Protein AF-A0A5J5IPE1-F1 (afdb_monomer)

pLDDT: mean 92.58, std 6.87, range [62.84, 98.44]

Secondary structure (DSSP, 8-state):
--HHHHHHHHHHHHHHHHHHHHHHHHHHHHHHHHHHHHHHHHHHH-GGGHHHHHHHHHHHHHHHHHHHHHHHHHHHHHHHHHH--

Solvent-accessible surface area (backbone atoms only — not comparable to full-atom values): 4209 Å² total; per-residue (Å²): 133,62,71,66,59,55,55,51,51,51,51,52,54,51,51,54,52,32,53,49,35,35,51,51,11,50,48,29,30,52,54,9,51,52,36,30,52,51,16,52,52,49,34,76,76,33,74,89,40,40,65,65,19,53,51,33,36,52,54,10,49,51,30,28,53,51,9,51,53,34,31,56,50,24,53,53,51,52,55,54,52,61,75,77,108

Mean predicted aligned error: 4.8 Å

Radius of gyration: 19.36 Å; Cα contacts (8 Å, |Δi|>4): 73; chains: 1; bounding box: 44×21×54 Å

Organism: NCBI:txid661398

Nearest PDB structures (foldseek):
  6s1k-assembly1_E  TM=5.047E-01  e=1.311E+00  Escherichia coli str. K-12 substr. MG1655star
  1qu7-assembly1_B  TM=5.007E-01  e=1.892E+00  Escherichia coli
  7a0g-assembly1_FFF  TM=4.939E-01  e=2.730E+00  Serratia marcescens
  6grj-assembly1_F  TM=4.542E-01  e=2.730E+00  Aeromonas hydrophila
  3zx6-assembly1_B  TM=4.899E-01  e=9.272E+00  Archaeoglobus fulgidus DSM 4304

Foldseek 3Di:
DDPVVVVVVVLVVLLVVLVVLLVQLVVLLVVLVVLLVVLVVVCVVDVVCPVVSVVSNVSSVVSNVSSVVSNVVSVVSVVVSVVVD

Sequence (85 aa):
MSPDLKAAASRVVARLSIDREKLVGALFIALGSVGVAIAVFVLAMSASAALPALIGLGVGAVLIVHGILRRNAAERADAALRTLE

Structure (mmCIF, N/CA/C/O backbone):
data_AF-A0A5J5IPE1-F1
#
_entry.id   AF-A0A5J5IPE1-F1
#
loop_
_atom_site.group_PDB
_atom_site.id
_atom_site.type_symbol
_atom_site.label_atom_id
_atom_site.label_alt_id
_atom_site.label_comp_id
_atom_site.label_asym_id
_atom_site.label_entity_id
_atom_site.label_seq_id
_atom_site.pdbx_PDB_ins_code
_atom_site.Cartn_x
_atom_site.Cartn_y
_atom_site.Cartn_z
_atom_site.occupancy
_atom_site.B_iso_or_equiv
_atom_site.auth_seq_id
_atom_site.auth_comp_id
_atom_site.auth_asym_id
_atom_site.auth_atom_id
_atom_site.pdbx_PDB_model_num
ATOM 1 N N . MET A 1 1 ? -21.986 11.962 30.633 1.00 62.84 1 MET A N 1
ATOM 2 C CA . MET A 1 1 ? -21.782 11.266 29.341 1.00 62.84 1 MET A CA 1
ATOM 3 C C . MET A 1 1 ? -21.730 9.776 29.635 1.00 62.84 1 MET A C 1
ATOM 5 O O . MET A 1 1 ? -20.862 9.387 30.411 1.00 62.84 1 MET A O 1
ATOM 9 N N . SER A 1 2 ? -22.698 8.987 29.151 1.00 72.06 2 SER A N 1
ATOM 10 C CA . SER A 1 2 ? -22.806 7.569 29.527 1.00 72.06 2 SER A CA 1
ATOM 11 C C . SER A 1 2 ? -21.592 6.767 29.022 1.00 72.06 2 SER A C 1
ATOM 13 O O . SER A 1 2 ? -21.026 7.117 27.978 1.00 72.06 2 SER A O 1
ATOM 15 N N . PRO A 1 3 ? -21.158 5.721 29.749 1.00 75.25 3 PRO A N 1
ATOM 16 C CA . PRO A 1 3 ? -20.072 4.832 29.323 1.00 75.25 3 PRO A CA 1
ATOM 17 C C . PRO A 1 3 ? -20.296 4.249 27.920 1.00 75.25 3 PRO A C 1
ATOM 19 O O . PRO A 1 3 ? -19.362 4.195 27.120 1.00 75.25 3 PRO A O 1
ATOM 22 N N . ASP A 1 4 ? -21.547 3.933 27.583 1.00 77.31 4 ASP A N 1
ATOM 23 C CA . ASP A 1 4 ? -21.930 3.363 26.288 1.00 77.31 4 ASP A CA 1
ATOM 24 C C . ASP A 1 4 ? -21.688 4.325 25.124 1.00 77.31 4 ASP A C 1
ATOM 26 O O . ASP A 1 4 ? -21.220 3.916 24.060 1.00 77.31 4 ASP A O 1
ATOM 30 N N . LEU A 1 5 ? -21.919 5.627 25.335 1.00 78.94 5 LEU A N 1
ATOM 31 C CA . LEU A 1 5 ? -21.667 6.643 24.313 1.00 78.94 5 LEU A CA 1
ATOM 32 C C . LEU A 1 5 ? -20.166 6.769 24.008 1.00 78.94 5 LEU A C 1
ATOM 34 O O . LEU A 1 5 ? -19.771 6.947 22.856 1.00 78.94 5 LEU A O 1
ATOM 38 N N . LYS A 1 6 ? -19.317 6.651 25.039 1.00 79.12 6 LYS A N 1
ATOM 39 C CA . LYS A 1 6 ? -17.853 6.668 24.887 1.00 79.12 6 LYS A CA 1
ATOM 40 C C . LYS A 1 6 ? -17.353 5.418 24.165 1.00 79.12 6 LYS A C 1
ATOM 42 O O . LYS A 1 6 ? -16.501 5.527 23.285 1.00 79.12 6 LYS A O 1
ATOM 47 N N . ALA A 1 7 ? -17.904 4.251 24.494 1.00 81.75 7 ALA A N 1
ATOM 48 C CA . ALA A 1 7 ? -17.570 2.995 23.829 1.00 81.75 7 ALA A CA 1
ATOM 49 C C . ALA A 1 7 ? -18.003 2.989 22.351 1.00 81.75 7 ALA A C 1
ATOM 51 O O . ALA A 1 7 ? -17.255 2.532 21.487 1.00 81.75 7 ALA A O 1
ATOM 52 N N . ALA A 1 8 ? -19.180 3.538 22.036 1.00 84.25 8 ALA A N 1
ATOM 53 C CA . ALA A 1 8 ? -19.651 3.693 20.661 1.00 84.25 8 ALA A CA 1
ATOM 54 C C . ALA A 1 8 ? -18.752 4.640 19.847 1.00 84.25 8 ALA A C 1
ATOM 56 O O . ALA A 1 8 ? -18.314 4.282 18.755 1.00 84.25 8 ALA A O 1
ATOM 57 N N . ALA A 1 9 ? -18.402 5.808 20.399 1.00 83.94 9 ALA A N 1
ATOM 58 C CA . ALA A 1 9 ? -17.501 6.754 19.739 1.00 83.94 9 ALA A CA 1
ATOM 59 C C . ALA A 1 9 ? -16.109 6.148 19.478 1.00 83.94 9 ALA A C 1
ATOM 61 O O . ALA A 1 9 ? -15.565 6.298 18.385 1.00 83.94 9 ALA A O 1
ATOM 62 N N . SER A 1 10 ? -15.561 5.409 20.450 1.00 88.06 10 SER A N 1
ATOM 63 C CA . SER A 1 10 ? -14.275 4.713 20.307 1.00 88.06 10 SER A CA 1
ATOM 64 C C . SER A 1 10 ? -14.285 3.698 19.155 1.00 88.06 10 SER A C 1
ATOM 66 O O . SER A 1 10 ? -13.365 3.676 18.336 1.00 88.06 10 SER A O 1
ATOM 68 N N . ARG A 1 11 ? -15.364 2.914 19.017 1.00 88.31 11 ARG A N 1
ATOM 69 C CA . ARG A 1 11 ? -15.522 1.951 17.913 1.00 88.31 11 ARG A CA 1
ATOM 70 C C . ARG A 1 11 ? -15.600 2.625 16.544 1.00 88.31 11 ARG A C 1
ATOM 72 O O . ARG A 1 11 ? -14.974 2.151 15.599 1.00 88.31 11 ARG A O 1
ATOM 79 N N . VAL A 1 12 ? -16.309 3.751 16.433 1.00 91.00 12 VAL A N 1
ATOM 80 C CA . VAL A 1 12 ? -16.378 4.524 15.179 1.00 91.00 12 VAL A CA 1
ATOM 81 C C . VAL A 1 12 ? -14.994 5.032 14.773 1.00 91.00 12 VAL A C 1
ATOM 83 O O . VAL A 1 12 ? -14.593 4.867 13.622 1.00 91.00 12 VAL A O 1
ATOM 86 N N . VAL A 1 13 ? -14.232 5.594 15.715 1.00 92.50 13 VAL A N 1
ATOM 87 C CA . VAL A 1 13 ? -12.861 6.060 15.447 1.00 92.50 13 VAL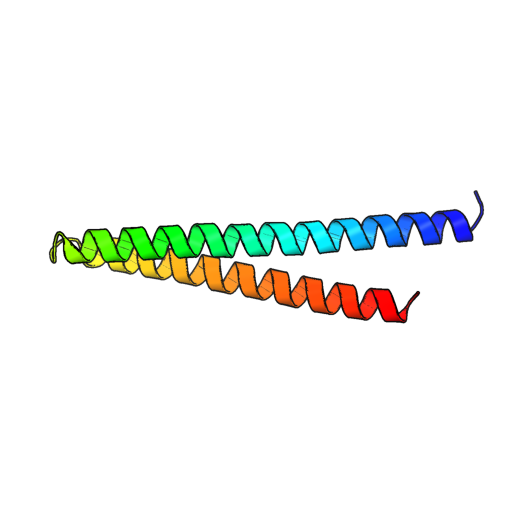 A CA 1
ATOM 88 C C . VAL A 1 13 ? -11.953 4.899 15.031 1.00 92.50 13 VAL A C 1
ATOM 90 O O . VAL A 1 13 ? -11.179 5.042 14.084 1.00 92.50 13 VAL A O 1
ATOM 93 N N . ALA A 1 14 ? -12.074 3.737 15.679 1.00 91.81 14 ALA A N 1
ATOM 94 C CA . ALA A 1 14 ? -11.311 2.547 15.313 1.00 91.81 14 ALA A CA 1
ATOM 95 C C . ALA A 1 14 ? -11.611 2.086 13.875 1.00 91.81 14 ALA A C 1
ATOM 97 O O . ALA A 1 14 ? -10.677 1.855 13.107 1.00 91.81 14 ALA A O 1
ATOM 98 N N . ARG A 1 15 ? -12.891 2.033 13.479 1.00 93.31 15 ARG A N 1
ATOM 99 C CA . ARG A 1 15 ? -13.314 1.687 12.107 1.00 93.31 15 ARG A CA 1
ATOM 100 C C . ARG A 1 15 ? -12.769 2.671 11.071 1.00 93.31 15 ARG A C 1
ATOM 102 O O . ARG A 1 15 ? -12.160 2.251 10.094 1.00 93.31 15 ARG A O 1
ATOM 109 N N . LEU A 1 16 ? -12.894 3.976 11.321 1.00 95.62 16 LEU A N 1
ATOM 110 C CA . LEU A 1 16 ? -12.359 5.005 10.421 1.00 95.62 16 LEU A CA 1
ATOM 111 C C . LEU A 1 16 ? -10.832 4.919 10.277 1.00 95.62 16 LEU A C 1
ATOM 113 O O . LEU A 1 16 ? -10.298 5.112 9.185 1.00 95.62 16 LEU A O 1
ATOM 117 N N . SER A 1 17 ? -10.121 4.608 11.364 1.00 95.38 17 SER A N 1
ATOM 118 C CA . SER A 1 17 ? -8.672 4.386 11.331 1.00 95.38 17 SER A CA 1
ATOM 119 C C . SER A 1 17 ? -8.308 3.180 10.458 1.00 95.38 17 SER A C 1
ATOM 121 O O . SER A 1 17 ? -7.411 3.265 9.620 1.00 95.38 17 SER A O 1
ATOM 123 N N . ILE A 1 18 ? -9.050 2.078 10.590 1.00 96.06 18 ILE A N 1
ATOM 124 C CA . ILE A 1 18 ? -8.883 0.872 9.772 1.00 96.06 18 ILE A CA 1
ATOM 125 C C . ILE A 1 18 ? -9.129 1.174 8.289 1.00 96.06 18 ILE A C 1
ATOM 127 O O . ILE A 1 18 ? -8.310 0.806 7.446 1.00 96.06 18 ILE A O 1
ATOM 131 N N . ASP A 1 19 ? -10.218 1.867 7.958 1.00 96.81 19 ASP A N 1
ATOM 132 C CA . ASP A 1 19 ? -10.550 2.209 6.572 1.00 96.81 19 ASP A CA 1
ATOM 133 C C . ASP A 1 19 ? -9.509 3.146 5.952 1.00 96.81 19 ASP A C 1
ATOM 135 O O . ASP A 1 19 ? -9.110 2.962 4.798 1.00 96.81 19 ASP A O 1
ATOM 139 N N . ARG A 1 20 ? -8.978 4.090 6.739 1.00 97.19 20 ARG A N 1
ATOM 140 C CA . ARG A 1 20 ? -7.832 4.912 6.336 1.00 97.19 20 ARG A CA 1
ATOM 141 C C . ARG A 1 20 ? -6.622 4.043 6.009 1.00 97.19 20 ARG A C 1
ATOM 143 O O . ARG A 1 20 ? -6.004 4.242 4.968 1.00 97.19 20 ARG A O 1
ATOM 150 N N . GLU A 1 21 ? -6.270 3.086 6.860 1.00 96.06 21 GLU A N 1
ATOM 151 C CA . GLU A 1 21 ? -5.127 2.201 6.613 1.00 96.06 21 GLU A CA 1
ATOM 152 C C . GLU A 1 21 ? -5.325 1.320 5.370 1.00 96.06 21 GLU A C 1
ATOM 154 O O . GLU A 1 21 ? -4.386 1.156 4.585 1.00 96.06 21 GLU A O 1
ATOM 159 N N . LYS A 1 22 ? -6.550 0.833 5.117 1.00 95.69 22 LYS A N 1
ATOM 160 C CA . LYS A 1 22 ? -6.902 0.121 3.875 1.00 95.69 22 LYS A CA 1
ATOM 161 C C . LYS A 1 22 ? -6.710 1.014 2.645 1.00 95.69 22 LYS A C 1
ATOM 163 O O . LYS A 1 22 ? -6.084 0.582 1.675 1.00 95.69 22 LYS A O 1
ATOM 168 N N . LEU A 1 23 ? -7.212 2.252 2.689 1.00 97.75 23 LEU A N 1
ATOM 169 C CA . LEU A 1 23 ? -7.111 3.211 1.586 1.00 97.75 23 LEU A CA 1
ATOM 170 C C . LEU A 1 23 ? -5.658 3.592 1.303 1.00 97.75 23 LEU A C 1
ATOM 172 O O . LEU A 1 23 ? -5.224 3.583 0.152 1.00 97.75 23 LEU A O 1
ATOM 176 N N . VAL A 1 24 ? -4.887 3.888 2.350 1.00 97.88 24 VAL A N 1
ATOM 177 C CA . VAL A 1 24 ? -3.472 4.218 2.196 1.00 97.88 24 VAL A CA 1
ATOM 178 C C . VAL A 1 24 ? -2.713 3.007 1.657 1.00 97.88 24 VAL A C 1
ATOM 180 O O . VAL A 1 24 ? -1.941 3.149 0.715 1.00 97.88 24 VAL A O 1
ATOM 183 N N . GLY A 1 25 ? -2.976 1.799 2.158 1.00 97.56 25 GLY A N 1
ATOM 184 C CA . GLY A 1 25 ? -2.381 0.587 1.600 1.00 97.56 25 GLY A CA 1
ATOM 185 C C . GLY A 1 25 ? -2.696 0.393 0.109 1.00 97.56 25 GLY A C 1
ATOM 186 O O . GLY A 1 25 ? -1.799 0.085 -0.673 1.00 97.56 25 GLY A O 1
ATOM 187 N N . ALA A 1 26 ?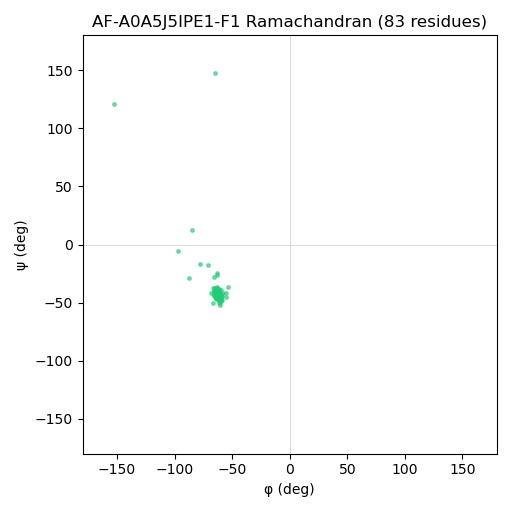 -3.936 0.650 -0.316 1.00 98.12 26 ALA A N 1
ATOM 188 C CA . ALA A 1 26 ? -4.318 0.618 -1.729 1.00 98.12 26 ALA A CA 1
ATOM 189 C C . ALA A 1 26 ? -3.590 1.683 -2.570 1.00 98.12 26 ALA A C 1
ATOM 191 O O . ALA A 1 26 ? -3.140 1.377 -3.673 1.00 98.12 26 ALA A O 1
ATOM 192 N N . LEU A 1 27 ? -3.415 2.897 -2.039 1.00 98.38 27 LEU A N 1
ATOM 193 C CA . LEU A 1 27 ? -2.651 3.962 -2.694 1.00 98.38 27 LEU A CA 1
ATOM 194 C C . LEU A 1 27 ? -1.193 3.548 -2.932 1.00 98.38 27 LEU A C 1
ATOM 196 O O . LEU A 1 27 ? -0.680 3.723 -4.033 1.00 98.38 27 LEU A O 1
ATOM 200 N N . PHE A 1 28 ? -0.536 2.968 -1.926 1.00 98.19 28 PHE A N 1
ATOM 201 C CA . PHE A 1 28 ? 0.842 2.485 -2.049 1.00 98.19 28 PHE A CA 1
ATOM 202 C C . PHE A 1 28 ? 0.980 1.391 -3.114 1.00 98.19 28 PHE A C 1
ATOM 204 O O . PHE A 1 28 ? 1.920 1.429 -3.906 1.00 98.19 28 PHE A O 1
ATOM 211 N N . ILE A 1 29 ? 0.018 0.465 -3.185 1.00 98.31 29 ILE A N 1
ATOM 212 C CA . ILE A 1 29 ? -0.021 -0.555 -4.241 1.00 98.31 29 ILE A CA 1
ATOM 213 C C . ILE A 1 29 ? -0.156 0.107 -5.612 1.00 98.31 29 ILE A C 1
ATOM 215 O O . ILE A 1 29 ? 0.651 -0.171 -6.491 1.00 98.31 29 ILE A O 1
ATOM 219 N N . ALA A 1 30 ? -1.120 1.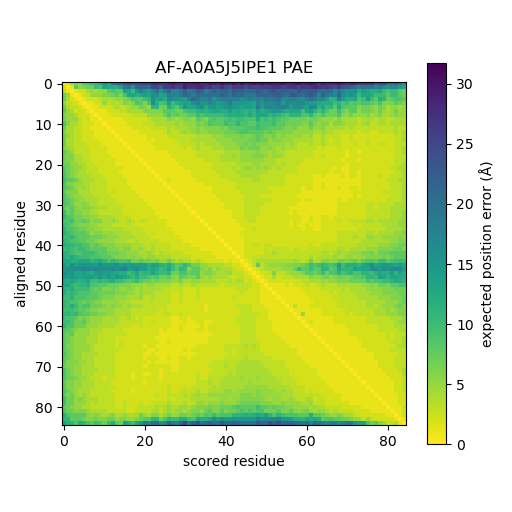014 -5.787 1.00 98.12 30 ALA A N 1
ATOM 220 C CA . ALA A 1 30 ? -1.346 1.683 -7.066 1.00 98.12 30 ALA A CA 1
ATOM 221 C C . ALA A 1 30 ? -0.113 2.478 -7.531 1.00 98.12 30 ALA A C 1
ATOM 22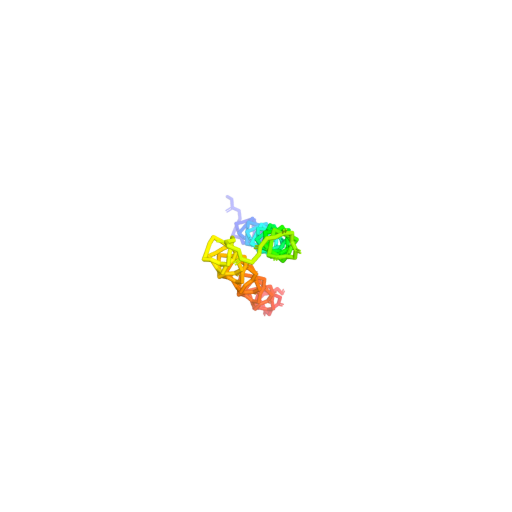3 O O . ALA A 1 30 ? 0.335 2.312 -8.665 1.00 98.12 30 ALA A O 1
ATOM 224 N N . LEU A 1 31 ? 0.477 3.288 -6.646 1.00 98.06 31 LEU A N 1
ATOM 225 C CA . LEU A 1 31 ? 1.690 4.055 -6.945 1.00 98.06 31 LEU A CA 1
ATOM 226 C C . LEU A 1 31 ? 2.873 3.142 -7.271 1.00 98.06 31 LEU A C 1
ATOM 228 O O . LEU A 1 31 ? 3.596 3.391 -8.234 1.00 98.06 31 LEU A O 1
ATOM 232 N N . GLY A 1 32 ? 3.053 2.068 -6.500 1.00 98.00 32 GLY A N 1
ATOM 233 C CA . GLY A 1 32 ? 4.106 1.096 -6.751 1.00 98.00 32 GLY A CA 1
ATOM 234 C C . GLY A 1 32 ? 3.936 0.380 -8.091 1.00 98.00 32 GLY A C 1
ATOM 235 O O . GLY A 1 32 ? 4.900 0.273 -8.844 1.00 98.00 32 GLY A O 1
ATOM 236 N N . SER A 1 33 ? 2.713 -0.024 -8.449 1.00 97.69 33 SER A N 1
ATOM 237 C CA . SER A 1 33 ? 2.406 -0.630 -9.750 1.00 97.69 33 SER A CA 1
ATOM 238 C C . SER A 1 33 ? 2.671 0.323 -10.918 1.00 97.69 33 SER A C 1
ATOM 240 O O . SER A 1 33 ? 3.275 -0.088 -11.907 1.00 97.69 33 SER A O 1
ATOM 242 N N . VAL A 1 34 ? 2.280 1.597 -10.800 1.00 97.69 34 VAL A N 1
ATOM 243 C CA . VAL A 1 34 ? 2.584 2.623 -11.813 1.00 97.69 34 VAL A CA 1
ATOM 244 C C . VAL A 1 34 ? 4.096 2.825 -11.944 1.00 97.69 34 VAL A C 1
ATOM 246 O O . VAL A 1 34 ? 4.616 2.849 -13.058 1.00 97.69 34 VAL A O 1
ATOM 249 N N . GLY A 1 35 ? 4.821 2.900 -10.824 1.00 95.56 35 GLY A N 1
ATOM 250 C CA . GLY A 1 35 ? 6.281 3.023 -10.820 1.00 95.56 35 GLY A CA 1
ATOM 251 C C . GLY A 1 35 ? 6.982 1.844 -11.501 1.00 95.56 35 GLY A C 1
ATOM 252 O O . GLY A 1 35 ? 7.858 2.054 -12.340 1.00 95.56 35 GLY A O 1
ATOM 253 N N . VAL A 1 36 ? 6.553 0.610 -11.209 1.00 97.06 36 VAL A N 1
ATOM 254 C CA . VAL A 1 36 ? 7.051 -0.602 -11.881 1.00 97.06 36 VAL A CA 1
ATOM 255 C C . VAL A 1 36 ? 6.789 -0.536 -13.385 1.00 97.06 36 VAL A C 1
ATOM 257 O O . VAL A 1 36 ? 7.702 -0.788 -14.168 1.00 97.06 36 VAL A O 1
ATOM 260 N N . ALA A 1 37 ? 5.580 -0.155 -13.806 1.00 96.19 37 ALA A N 1
ATOM 261 C CA . ALA A 1 37 ? 5.233 -0.058 -15.222 1.00 96.19 37 ALA A CA 1
ATOM 262 C C . ALA A 1 37 ? 6.123 0.949 -15.971 1.00 96.19 37 ALA A C 1
ATOM 264 O O . ALA A 1 37 ? 6.639 0.637 -17.044 1.00 96.19 37 ALA A O 1
ATOM 265 N N . ILE A 1 38 ? 6.362 2.125 -15.380 1.00 94.81 38 ILE A N 1
ATOM 266 C CA . ILE A 1 38 ? 7.263 3.141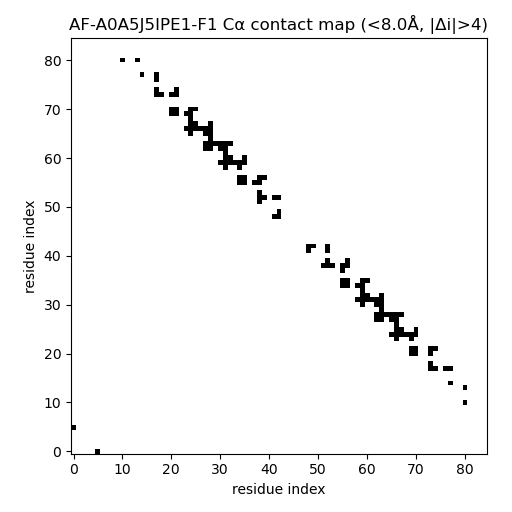 -15.944 1.00 94.81 38 ILE A CA 1
ATOM 267 C C . ILE A 1 38 ? 8.691 2.595 -16.050 1.00 94.81 38 ILE A C 1
ATOM 269 O O . ILE A 1 38 ? 9.334 2.757 -17.084 1.00 94.81 38 ILE A O 1
ATOM 273 N N . ALA A 1 39 ? 9.186 1.922 -15.011 1.00 93.75 39 ALA A N 1
ATOM 274 C CA . ALA A 1 39 ? 10.535 1.370 -15.008 1.00 93.75 39 ALA A CA 1
ATOM 275 C C . ALA A 1 39 ? 10.736 0.307 -16.102 1.00 93.75 39 ALA A C 1
ATOM 277 O O . ALA A 1 39 ? 11.736 0.342 -16.821 1.00 93.75 39 ALA A O 1
ATOM 278 N N . VAL A 1 40 ? 9.762 -0.593 -16.278 1.00 94.38 40 VAL A N 1
ATOM 279 C CA . VAL A 1 40 ? 9.766 -1.587 -17.365 1.00 94.38 40 VAL A CA 1
ATOM 280 C C . VAL A 1 40 ? 9.738 -0.902 -18.731 1.00 94.38 40 VAL A C 1
ATOM 282 O O . VAL A 1 40 ? 10.502 -1.280 -19.617 1.00 94.38 40 VAL A O 1
ATOM 285 N N . PHE A 1 41 ? 8.903 0.126 -18.901 1.00 93.75 41 PHE A N 1
ATOM 286 C CA . PHE A 1 41 ? 8.817 0.878 -20.152 1.00 93.75 41 PHE A CA 1
ATOM 287 C C . PHE A 1 41 ? 10.146 1.554 -20.516 1.00 93.75 41 PHE A C 1
ATOM 289 O O . PHE A 1 41 ? 10.617 1.437 -21.646 1.00 93.75 41 PHE A O 1
ATOM 296 N N . VAL A 1 42 ? 10.795 2.211 -19.551 1.00 91.12 42 VAL A N 1
ATOM 297 C CA . VAL A 1 42 ? 12.108 2.845 -19.748 1.00 91.12 42 VAL A CA 1
ATOM 298 C C . VAL A 1 42 ? 13.168 1.812 -20.134 1.00 91.12 42 VAL A C 1
ATOM 300 O O . VAL A 1 42 ? 13.931 2.045 -21.073 1.00 91.12 42 VAL A O 1
ATOM 303 N N . LEU A 1 43 ? 13.191 0.658 -19.460 1.00 92.38 43 LEU A N 1
ATOM 304 C CA . LEU A 1 43 ? 14.128 -0.424 -19.768 1.00 92.38 43 LEU A CA 1
ATOM 305 C C . LEU A 1 43 ? 13.936 -0.966 -21.190 1.00 92.38 43 LEU A C 1
ATOM 307 O O . LEU A 1 43 ? 14.916 -1.244 -21.877 1.00 92.38 43 LEU A O 1
ATOM 311 N N . ALA A 1 44 ? 12.685 -1.082 -21.640 1.00 91.25 44 ALA A N 1
ATOM 312 C CA . ALA A 1 44 ? 12.361 -1.523 -22.993 1.00 91.25 44 ALA A CA 1
ATOM 313 C C . ALA A 1 44 ? 12.829 -0.531 -24.072 1.00 91.25 44 ALA A C 1
ATOM 315 O O . ALA A 1 44 ? 13.111 -0.940 -25.196 1.00 91.25 44 ALA A O 1
ATOM 316 N N . MET A 1 45 ? 12.924 0.761 -23.742 1.00 94.06 45 MET A N 1
ATOM 317 C CA . MET A 1 45 ? 13.349 1.806 -24.679 1.00 94.06 45 MET A CA 1
ATOM 318 C C . MET A 1 45 ? 14.859 2.005 -24.738 1.00 94.06 45 MET A C 1
ATOM 320 O O . MET A 1 45 ? 15.377 2.403 -25.779 1.00 94.06 45 MET A O 1
ATOM 324 N N . SER A 1 46 ? 15.582 1.730 -23.652 1.00 91.38 46 SER A N 1
ATOM 325 C CA . SER A 1 46 ? 17.037 1.821 -23.657 1.00 91.38 46 SER A CA 1
ATOM 326 C C . SER A 1 46 ? 17.683 0.894 -22.636 1.00 91.38 46 SER A C 1
ATOM 328 O O . SER A 1 46 ? 17.529 1.066 -21.426 1.00 91.38 46 SER A O 1
ATOM 330 N N . ALA A 1 47 ? 18.530 -0.015 -23.122 1.00 83.31 47 ALA A N 1
ATOM 331 C CA . ALA A 1 47 ? 19.349 -0.871 -22.268 1.00 83.31 47 ALA A CA 1
ATOM 332 C C . ALA A 1 47 ? 20.352 -0.073 -21.411 1.00 83.31 47 ALA A C 1
ATOM 334 O O . ALA A 1 47 ? 20.715 -0.515 -20.323 1.00 83.31 47 ALA A O 1
ATOM 335 N N . SER A 1 48 ? 20.772 1.126 -21.841 1.00 91.25 48 SER A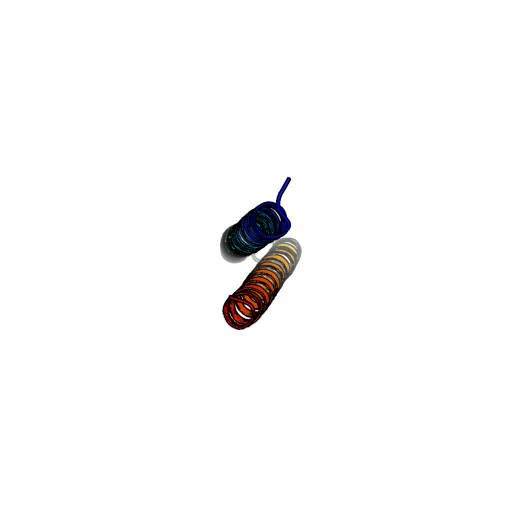 N 1
ATOM 336 C CA . SER A 1 48 ? 21.653 1.982 -21.030 1.00 91.25 48 SER A CA 1
ATOM 337 C C . SER A 1 48 ? 20.941 2.591 -19.817 1.00 91.25 48 SER A C 1
ATOM 339 O O . SER A 1 48 ? 21.596 2.991 -18.857 1.00 91.25 48 SER A O 1
ATOM 341 N N . ALA A 1 49 ? 19.603 2.596 -19.809 1.00 88.94 49 ALA A N 1
ATOM 342 C CA . ALA A 1 49 ? 18.790 3.023 -18.674 1.00 88.94 49 ALA A CA 1
ATOM 343 C C . ALA A 1 49 ? 18.549 1.898 -17.646 1.00 88.94 49 ALA A C 1
ATOM 345 O O . ALA A 1 49 ? 17.724 2.060 -16.744 1.00 88.94 49 ALA A O 1
ATOM 346 N N . ALA A 1 50 ? 19.273 0.774 -17.743 1.00 90.12 50 ALA A N 1
ATOM 347 C CA . ALA A 1 50 ? 19.091 -0.382 -16.869 1.00 90.12 50 ALA A CA 1
ATOM 348 C C . ALA A 1 50 ? 19.210 -0.049 -15.378 1.00 90.12 50 ALA A C 1
ATOM 350 O O . ALA A 1 50 ? 18.356 -0.458 -14.598 1.00 90.12 50 ALA A O 1
ATOM 351 N N . LEU A 1 51 ? 20.220 0.725 -14.969 1.00 92.12 51 LEU A N 1
ATOM 352 C CA . LEU A 1 51 ? 20.410 1.047 -13.554 1.00 92.12 51 LEU A CA 1
ATOM 353 C C . LEU A 1 51 ? 19.267 1.927 -12.993 1.00 92.12 51 LEU A C 1
ATOM 355 O O . LEU A 1 51 ? 18.669 1.526 -11.993 1.00 92.12 51 LEU A O 1
ATOM 359 N N . PRO A 1 52 ? 18.875 3.054 -13.629 1.00 90.56 52 PRO A N 1
ATOM 360 C CA . PRO A 1 52 ? 17.675 3.798 -13.235 1.00 90.56 52 PRO A CA 1
ATOM 361 C C . PRO A 1 52 ? 16.391 2.956 -13.220 1.00 90.56 52 PRO A C 1
ATOM 363 O O . PRO A 1 52 ? 15.593 3.071 -12.290 1.00 90.56 52 PRO A O 1
ATOM 366 N N . ALA A 1 53 ? 16.196 2.085 -14.215 1.00 92.56 53 ALA A N 1
ATOM 367 C CA . ALA A 1 53 ? 15.025 1.215 -14.282 1.00 92.56 53 ALA A CA 1
ATOM 368 C C . ALA A 1 53 ? 14.998 0.192 -13.135 1.00 92.56 53 ALA A C 1
ATOM 370 O O . ALA A 1 53 ? 13.959 -0.002 -12.512 1.00 92.56 53 ALA A O 1
ATOM 371 N N . LEU A 1 54 ? 16.136 -0.415 -12.789 1.00 92.69 54 LEU A N 1
ATOM 372 C CA . LEU A 1 54 ? 16.238 -1.332 -11.649 1.00 92.69 54 LEU A CA 1
ATOM 373 C C . LEU A 1 54 ? 15.932 -0.633 -10.319 1.00 92.69 54 LEU A C 1
ATOM 375 O O . LEU A 1 54 ? 15.247 -1.206 -9.473 1.00 92.69 54 LEU A O 1
ATOM 379 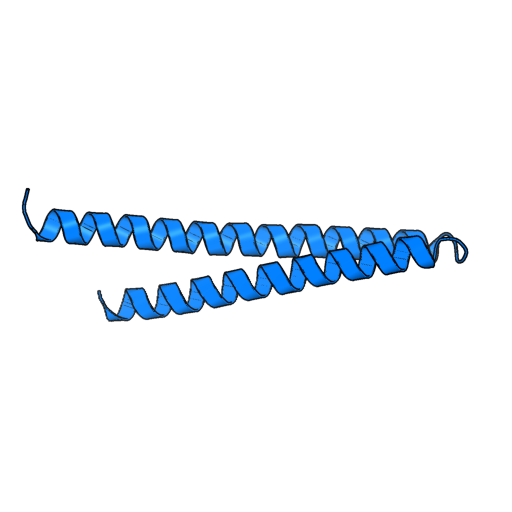N N . ILE A 1 55 ? 16.373 0.618 -10.149 1.00 93.44 55 ILE A N 1
ATOM 380 C CA . ILE A 1 55 ? 16.010 1.430 -8.978 1.00 93.44 55 ILE A CA 1
ATOM 381 C C . ILE A 1 55 ? 14.495 1.666 -8.952 1.00 93.44 55 ILE A C 1
ATOM 383 O O . ILE A 1 55 ? 13.862 1.448 -7.920 1.00 93.44 55 ILE A O 1
ATOM 387 N N . GLY A 1 56 ? 13.898 2.052 -10.084 1.00 93.44 56 GLY A N 1
ATOM 388 C CA . GLY A 1 56 ? 12.451 2.253 -10.201 1.00 93.44 56 GLY A CA 1
ATOM 389 C C . GLY A 1 56 ? 11.644 0.988 -9.890 1.00 93.44 56 GLY A C 1
ATOM 390 O O . GLY A 1 56 ? 10.672 1.049 -9.138 1.00 93.44 56 GLY A O 1
ATOM 391 N N . LEU A 1 57 ? 12.088 -0.169 -10.392 1.00 95.06 57 LEU A N 1
ATOM 392 C CA . LEU A 1 57 ? 11.516 -1.480 -10.078 1.00 95.06 57 LEU A CA 1
ATOM 393 C C . LEU A 1 57 ? 11.596 -1.785 -8.580 1.00 95.06 57 LEU A C 1
ATOM 395 O O . LEU A 1 57 ? 10.596 -2.182 -7.985 1.00 95.06 57 LEU A O 1
ATOM 399 N N . GLY A 1 58 ? 12.762 -1.568 -7.966 1.00 95.44 58 GLY A N 1
ATOM 400 C CA . GLY A 1 58 ? 12.970 -1.784 -6.536 1.00 95.44 58 GLY A CA 1
ATOM 401 C C . GLY A 1 58 ? 12.058 -0.907 -5.679 1.00 95.44 58 GLY A C 1
ATOM 402 O O . GLY A 1 58 ? 11.348 -1.415 -4.812 1.00 95.44 58 GLY A O 1
ATOM 403 N N . VAL A 1 59 ? 12.010 0.399 -5.956 1.00 96.69 59 VAL A N 1
ATOM 404 C CA . VAL A 1 59 ? 11.132 1.341 -5.243 1.00 96.69 59 VAL A CA 1
ATOM 405 C C . VAL A 1 59 ? 9.665 0.953 -5.423 1.00 96.69 59 VAL A C 1
ATOM 407 O O . VAL A 1 59 ? 8.929 0.871 -4.441 1.00 96.69 59 VAL A O 1
ATOM 410 N N . GLY A 1 60 ? 9.239 0.656 -6.652 1.00 97.12 60 GLY A N 1
ATOM 411 C CA . GLY A 1 60 ? 7.869 0.240 -6.934 1.00 97.12 60 GLY A CA 1
ATOM 412 C C . GLY A 1 60 ? 7.477 -1.048 -6.201 1.00 97.12 60 GLY A C 1
ATOM 413 O O . GLY A 1 60 ? 6.412 -1.106 -5.587 1.00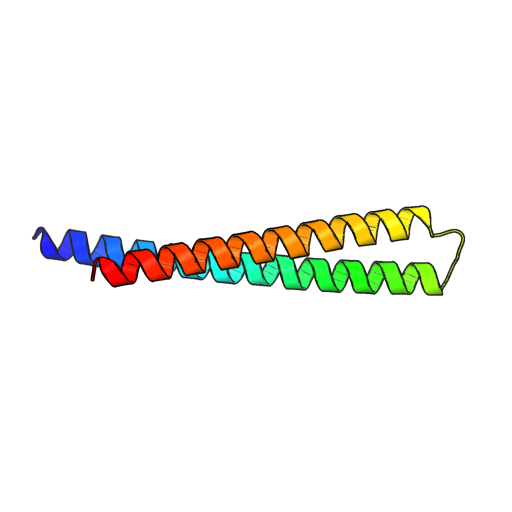 97.12 60 GLY A O 1
ATOM 414 N N . ALA A 1 61 ? 8.365 -2.045 -6.169 1.00 97.50 61 ALA A N 1
ATOM 415 C CA . ALA A 1 61 ? 8.159 -3.278 -5.416 1.00 97.50 61 ALA A CA 1
ATOM 416 C C . ALA A 1 61 ? 8.035 -3.021 -3.905 1.00 97.50 61 ALA A C 1
ATOM 418 O O . ALA A 1 61 ? 7.125 -3.556 -3.269 1.00 97.50 61 ALA A O 1
ATOM 419 N N . VAL A 1 62 ? 8.887 -2.163 -3.330 1.00 98.31 62 VAL A N 1
ATOM 420 C CA . VAL A 1 62 ? 8.795 -1.782 -1.910 1.00 98.31 62 VAL A CA 1
ATOM 421 C C . VAL A 1 62 ? 7.455 -1.113 -1.607 1.00 98.31 62 VAL A C 1
ATOM 423 O O . VAL A 1 62 ? 6.823 -1.462 -0.611 1.00 98.31 62 VAL A O 1
ATOM 426 N N . LEU A 1 63 ? 6.986 -0.198 -2.462 1.00 98.25 63 LEU A N 1
ATOM 427 C CA . LEU A 1 63 ? 5.684 0.454 -2.283 1.00 98.25 63 LEU A CA 1
ATOM 428 C C . LEU A 1 63 ? 4.535 -0.563 -2.314 1.00 98.25 63 LEU A C 1
ATOM 430 O O . LEU A 1 63 ? 3.670 -0.524 -1.440 1.00 98.25 63 LEU A O 1
ATOM 434 N N . ILE A 1 64 ? 4.555 -1.513 -3.254 1.00 98.44 64 ILE A N 1
ATOM 435 C CA . ILE A 1 64 ? 3.541 -2.575 -3.341 1.00 98.44 64 ILE A CA 1
ATOM 436 C C . ILE A 1 64 ? 3.535 -3.419 -2.067 1.00 98.44 64 ILE A C 1
ATOM 438 O O . ILE A 1 64 ? 2.485 -3.582 -1.444 1.00 98.44 64 ILE A O 1
ATOM 442 N N . VAL A 1 65 ? 4.699 -3.924 -1.652 1.00 98.44 65 VAL A N 1
ATOM 443 C CA . VAL A 1 65 ? 4.821 -4.753 -0.445 1.00 98.44 65 VAL A CA 1
ATOM 444 C C . VAL A 1 65 ? 4.354 -3.976 0.782 1.00 98.44 65 VAL A C 1
ATOM 446 O O . VAL A 1 65 ? 3.561 -4.489 1.570 1.00 98.44 65 VAL A O 1
ATOM 449 N N . HIS A 1 66 ? 4.773 -2.719 0.923 1.00 98.12 66 HIS A N 1
ATOM 450 C CA . HIS A 1 66 ? 4.344 -1.864 2.022 1.00 98.12 66 HIS A CA 1
ATOM 451 C C . HIS A 1 66 ? 2.820 -1.681 2.041 1.00 98.12 66 HIS A C 1
ATOM 453 O O . HIS A 1 66 ? 2.189 -1.817 3.091 1.00 98.12 66 HIS A O 1
ATOM 459 N N . GLY A 1 67 ? 2.208 -1.435 0.882 1.00 97.94 67 GLY A N 1
ATOM 460 C CA . GLY A 1 67 ? 0.762 -1.293 0.764 1.00 97.94 67 GLY A CA 1
ATOM 461 C C . GLY A 1 67 ? -0.008 -2.575 1.103 1.00 97.94 67 GLY A C 1
ATOM 462 O O . GLY A 1 67 ? -1.010 -2.513 1.819 1.00 97.94 67 GLY A O 1
ATOM 463 N N . ILE A 1 68 ? 0.492 -3.740 0.675 1.00 98.12 68 ILE A N 1
ATOM 464 C CA . ILE A 1 68 ? -0.070 -5.056 1.030 1.00 98.12 68 ILE A CA 1
ATOM 465 C C . ILE A 1 68 ? -0.006 -5.274 2.543 1.00 98.12 68 ILE A C 1
ATOM 467 O O . ILE A 1 68 ? -1.008 -5.632 3.159 1.00 98.12 68 ILE A O 1
ATOM 471 N N . LEU A 1 69 ? 1.147 -5.014 3.165 1.00 98.19 69 LEU A N 1
ATOM 472 C CA . LEU A 1 69 ? 1.317 -5.188 4.608 1.00 98.19 69 LEU A CA 1
ATOM 473 C C . LEU A 1 69 ? 0.35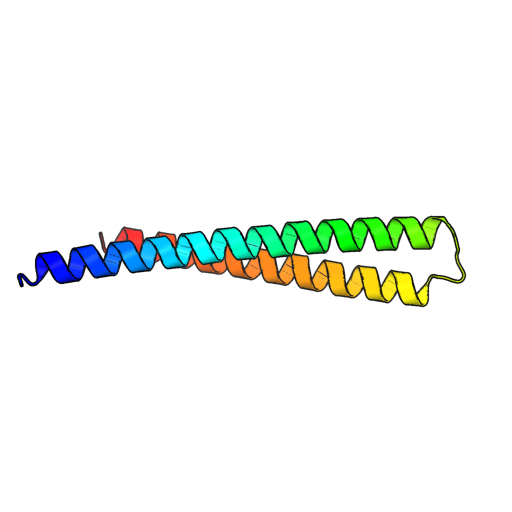0 -4.309 5.411 1.00 98.19 69 LEU A C 1
ATOM 475 O O . LEU A 1 69 ? -0.220 -4.783 6.396 1.00 98.19 69 LEU A O 1
ATOM 479 N N . ARG A 1 70 ? 0.112 -3.065 4.975 1.00 97.44 70 ARG A N 1
ATOM 480 C CA . ARG A 1 70 ? -0.868 -2.169 5.611 1.00 97.44 70 ARG A CA 1
ATOM 481 C C . ARG A 1 70 ? -2.296 -2.675 5.473 1.00 97.44 70 ARG A C 1
ATOM 483 O O . ARG A 1 70 ? -3.015 -2.701 6.468 1.00 97.44 70 ARG A O 1
ATOM 490 N N . ARG A 1 71 ? -2.695 -3.142 4.285 1.00 97.19 71 ARG A N 1
ATOM 491 C CA . ARG A 1 71 ? -4.023 -3.745 4.080 1.00 97.19 71 ARG A CA 1
ATOM 492 C C . ARG A 1 71 ? -4.218 -4.982 4.953 1.00 97.19 71 ARG A C 1
ATOM 494 O O . ARG A 1 71 ? -5.206 -5.048 5.673 1.00 97.19 71 ARG A O 1
ATOM 501 N N . ASN A 1 72 ? -3.236 -5.881 4.993 1.00 97.00 72 ASN A N 1
ATOM 502 C CA . ASN A 1 72 ? -3.284 -7.081 5.833 1.00 97.00 72 ASN A CA 1
ATOM 503 C C . ASN A 1 72 ? -3.327 -6.740 7.333 1.00 97.00 72 ASN A C 1
ATOM 505 O O . ASN A 1 72 ? -3.967 -7.432 8.125 1.00 97.00 72 ASN A O 1
ATOM 509 N N . ALA A 1 73 ? -2.625 -5.691 7.770 1.00 95.81 73 ALA A N 1
ATOM 510 C CA . ALA A 1 73 ? -2.714 -5.209 9.147 1.00 95.81 73 ALA A CA 1
ATOM 511 C C . ALA A 1 73 ? -4.111 -4.646 9.457 1.00 95.81 73 ALA A C 1
ATOM 513 O O . ALA A 1 73 ? -4.683 -4.983 10.492 1.00 95.81 73 ALA A O 1
ATOM 514 N N . ALA A 1 74 ? -4.681 -3.861 8.542 1.00 96.19 74 ALA A N 1
ATOM 515 C CA . ALA A 1 74 ? -6.016 -3.296 8.689 1.00 96.19 74 ALA A CA 1
ATOM 516 C C . ALA A 1 74 ? -7.114 -4.374 8.686 1.00 96.19 74 ALA A C 1
ATOM 518 O O . ALA A 1 74 ? -8.041 -4.301 9.483 1.00 96.19 74 ALA A O 1
ATOM 519 N N . GLU A 1 75 ? -6.997 -5.409 7.852 1.00 96.25 75 GLU A N 1
ATOM 520 C CA . GLU A 1 75 ? -7.914 -6.559 7.835 1.00 96.25 75 GLU A CA 1
ATOM 521 C C . GLU A 1 75 ? -7.873 -7.352 9.147 1.00 96.25 75 GLU A C 1
ATOM 523 O O . GLU A 1 75 ? -8.919 -7.720 9.682 1.00 96.25 75 GLU A O 1
ATOM 528 N N . ARG A 1 76 ? -6.680 -7.559 9.720 1.00 95.69 76 ARG A N 1
ATOM 529 C CA . ARG A 1 76 ? -6.535 -8.191 11.041 1.00 95.69 76 ARG A CA 1
ATOM 530 C C . ARG A 1 76 ? -7.133 -7.337 12.159 1.00 95.69 76 ARG A C 1
ATOM 532 O O . ARG A 1 76 ? -7.795 -7.878 13.040 1.00 95.69 76 ARG A O 1
ATOM 539 N N . ALA A 1 77 ? -6.938 -6.020 12.111 1.00 93.06 77 ALA A N 1
ATOM 540 C CA . ALA A 1 77 ? -7.544 -5.094 13.067 1.00 93.06 77 ALA A CA 1
ATOM 541 C C . ALA A 1 77 ? -9.080 -5.071 12.954 1.00 93.06 77 ALA A C 1
ATOM 543 O O . ALA A 1 77 ? -9.770 -5.079 13.969 1.00 93.06 77 ALA A O 1
ATOM 544 N N . ASP A 1 78 ? -9.617 -5.116 11.734 1.00 94.00 78 ASP A N 1
ATOM 545 C CA . ASP A 1 78 ? -11.055 -5.205 11.448 1.00 94.00 78 ASP A CA 1
ATOM 546 C C . ASP A 1 78 ? -11.674 -6.519 11.944 1.00 94.00 78 ASP A C 1
ATOM 548 O O . ASP A 1 78 ? -12.783 -6.546 12.476 1.00 94.00 78 ASP A O 1
ATOM 552 N N . ALA A 1 79 ? -10.956 -7.634 11.789 1.00 94.56 79 ALA A N 1
ATOM 553 C CA . ALA A 1 79 ? -11.367 -8.917 12.349 1.00 94.56 79 ALA A CA 1
ATOM 554 C C . ALA A 1 79 ? -11.397 -8.873 13.885 1.00 94.56 79 ALA A C 1
ATOM 556 O O . ALA A 1 79 ? -12.391 -9.274 14.482 1.00 94.56 79 ALA A O 1
ATOM 557 N N . ALA A 1 80 ? -10.356 -8.329 14.521 1.00 92.19 80 ALA A N 1
ATOM 558 C CA . ALA A 1 80 ? -10.304 -8.179 15.975 1.00 92.19 80 ALA A CA 1
ATOM 559 C C . ALA A 1 80 ? -11.418 -7.262 16.506 1.00 92.19 80 ALA A C 1
ATOM 561 O O . ALA A 1 80 ? -12.054 -7.585 17.507 1.00 92.19 80 ALA A O 1
ATOM 562 N N . LEU A 1 81 ? -11.712 -6.154 15.820 1.00 91.25 81 LEU A N 1
ATOM 563 C CA . LEU A 1 81 ? -12.768 -5.234 16.242 1.00 91.25 81 LEU A CA 1
ATOM 564 C C . LEU A 1 81 ? -14.149 -5.899 16.217 1.00 91.25 81 LEU A C 1
ATOM 566 O O . LEU A 1 81 ? -14.911 -5.734 17.161 1.00 91.25 81 LEU A O 1
ATOM 570 N N . ARG A 1 82 ? -14.432 -6.717 15.198 1.00 91.31 82 ARG A N 1
ATOM 571 C CA . ARG A 1 82 ? -15.680 -7.490 15.100 1.00 91.31 82 ARG A CA 1
ATOM 572 C C . ARG A 1 82 ? -15.867 -8.524 16.211 1.00 91.31 82 ARG A C 1
ATOM 574 O O . ARG A 1 82 ? -16.998 -8.885 16.487 1.00 91.31 82 ARG A O 1
ATOM 581 N N . THR A 1 83 ? -14.796 -9.007 16.846 1.00 90.00 83 THR A N 1
ATOM 582 C CA . THR A 1 83 ? -14.913 -9.920 18.006 1.00 90.00 83 THR A CA 1
ATOM 583 C C . THR A 1 83 ? -15.265 -9.209 19.312 1.00 90.00 83 THR A C 1
ATOM 585 O O . THR A 1 83 ? -15.652 -9.862 20.276 1.00 90.00 83 THR A O 1
ATOM 588 N N . LEU A 1 84 ? -15.098 -7.885 19.355 1.00 80.75 84 LEU A N 1
ATOM 589 C CA . LEU A 1 84 ? -15.386 -7.041 20.517 1.00 80.75 84 LEU A CA 1
ATOM 590 C C . LEU A 1 84 ? -16.769 -6.374 20.431 1.00 80.75 84 LEU A C 1
ATOM 592 O O . LEU A 1 84 ? -17.160 -5.660 21.356 1.00 80.75 84 LEU A O 1
ATOM 596 N N . GLU A 1 85 ? -17.457 -6.536 19.302 1.00 75.56 85 GLU A N 1
ATOM 597 C CA . GLU A 1 85 ? -18.800 -6.014 19.033 1.00 75.56 85 GLU A CA 1
ATOM 598 C C . GLU A 1 85 ? -19.875 -7.047 19.352 1.00 75.56 85 GLU A C 1
ATOM 600 O O . GLU A 1 85 ? -20.904 -6.599 19.907 1.00 75.56 85 GLU A O 1
#